Protein 1GRJ (pdb70)

Foldseek 3Di:
DAAEFEPVGLVVLVVVLCCLVPPVLVVLVVQLVVLVVVDPCVPRPSNVVSVVVNVVSVVSNVVSCVVNVRYDYDQLVPDDDPQADDAQKWWWKALVVVRDTDIAGHGDDVPADVVVRYHHCPDLVVVQRHGGGAQDWGPSNTIGGHTIGRD

GO terms:
  GO:0005829 cytosol (C, IDA)
  GO:0001108 bacterial-type RNA polymerase holo enzyme binding (F, IDA)
  GO:0032784 regulation of DNA-templated transcription elongation (P, IDA)
  GO:0006354 DNA-templated transcription elongation (P, IDA)
  GO:0005737 cytoplasm (C, HDA)

Organism: Escherichia coli (strain K12) (NCBI:txid83333)

Secondary structure (DSSP, 8-state):
--EEEEHHHHHHHHHHHHIIIIIIHHHHHHHHHHHHTT--GGG-HHHHHHHHHHHHHHHHHHHHHHHHHHEEEE-GGGS---SB--TT-EEEEEETTTTEEEEEEEE-TTT-BGGGTEEESSSHHHHHHTT-BTT-EE----EEEEEEE--

B-factor: mean 29.96, std 11.15, range [5.6, 68.85]

InterPro domains:
  IPR001437 Transcription elongation factor, GreA/GreB, C-terminal [PF01272] (83-157)
  IPR006359 Transcription elongation factor GreA [TIGR01462] (5-156)
  IPR018151 Transcription elongation factor, GreA/GreB, conserved site [PS00829] (17-48)
  IPR018151 Transcription elongation factor, GreA/GreB, conserved site [PS00830] (121-137)
  IPR022691 Transcription elongation factor, GreA/GreB, N-terminal [PF03449] (4-74)
  IPR023459 Transcription elongation factor GreA/GreB family [PIRSF006092] (2-157)
  IPR023459 Transcription elongation factor GreA/GreB family [PTHR30437] (2-157)
  IPR028624 Transcription elongation factor GreA/GreB [MF_00105] (2-156)
  IPR036805 Transcription elongation factor, GreA/GreB, N-terminal domain superfamily [G3DSA:1.10.287.180] (1-75)
  IPR036805 Transcription elongation factor, GreA/GreB, N-terminal domain superfamily [SSF46557] (3-78)
  IPR036953 Transcription elongation factor GreA/GreB, C-terminal domain superfamily [G3DSA:3.10.50.30] (76-158)

CATH classification: 1.10.287.180 (+1 more: 3.10.50.30)

Solvent-accessible surface area: 9123 Å² total; per-residue (Å²): 171,61,77,49,17,8,63,130,3,0,90,103,10,125,101,46,21,85,101,16,88,66,71,47,82,59,96,6,84,58,43,4,45,92,2,117,147,131,30,108,68,160,130,10,69,118,23,73,56,10,108,94,58,45,47,128,19,59,19,74,8,153,38,0,72,54,67,38,97,64,30,77,53,30,31,10,88,169,82,113,78,110,10,109,2,54,27,3,0,22,0,18,4,31,24,70,100,82,94,87,100,60,57,42,39,0,0,8,97,46,26,37,58,154,171,127,38,18,6,16,34,94,20,101,45,0,150,10,0,60,33,63,61,59,108,47,80,6,115,69,89,74,51,44,0,44,110,4,77,26,127

Sequence (151 aa):
QAIPMTLRGAEKLREELDFLKSVRRPEIIAAIAEAREHGDLKENAEYHAAREQQGFCEGRIKDIEAKLSNAQVIDVTKMPNNGRVIFGATVTVLNLDSDEEQTYRIVGDDEADFKQNLISVNSPIARGLIGKEEDDVVVIVEFEVIKVEYL

Structure (mmCIF, N/CA/C/O backbone):
data_1GRJ
#
_entry.id   1GRJ
#
_cell.length_a   102.357
_cell.length_b   42.660
_cell.length_c   39.904
_cell.angle_alpha   90.00
_cell.angle_beta   90.00
_cell.angle_gamma   90.00
#
_symmetry.space_group_name_H-M   'P 21 21 21'
#
loop_
_entity.id
_entity.type
_entity.pdbx_description
1 polymer 'GREA PROTEIN'
2 water water
#
loop_
_atom_site.group_PDB
_atom_site.id
_atom_site.type_symbol
_atom_site.label_atom_id
_atom_site.label_alt_id
_atom_site.label_comp_id
_atom_site.label_asym_id
_atom_site.label_entity_id
_atom_site.label_seq_id
_atom_site.pdbx_PDB_ins_code
_atom_site.Cartn_x
_atom_site.Cartn_y
_atom_site.Cartn_z
_atom_site.occupancy
_atom_site.B_iso_or_equiv
_atom_site.auth_seq_id
_atom_site.auth_comp_id
_atom_site.auth_asym_id
_atom_site.auth_atom_id
_atom_site.pdbx_PDB_model_num
ATOM 1 N N . GLN A 1 2 ? 47.664 12.590 -0.383 1.00 61.64 2 GLN A N 1
ATOM 2 C CA . GLN A 1 2 ? 47.887 12.914 1.061 1.00 61.44 2 GLN A CA 1
ATOM 3 C C . GLN A 1 2 ? 47.474 14.330 1.483 1.00 60.33 2 GLN A C 1
ATOM 4 O O . GLN A 1 2 ? 48.221 15.032 2.191 1.00 61.51 2 GLN A O 1
ATOM 12 N N . ALA A 1 3 ? 46.303 14.743 1.000 1.00 56.84 3 ALA A N 1
ATOM 13 C CA . ALA A 1 3 ? 45.697 16.035 1.321 1.00 52.22 3 ALA A CA 1
ATOM 14 C C . ALA A 1 3 ? 44.825 15.630 2.496 1.00 49.06 3 ALA A C 1
ATOM 15 O O . ALA A 1 3 ? 44.164 14.587 2.416 1.00 50.47 3 ALA A O 1
ATOM 18 N N . ILE A 1 4 ? 44.837 16.353 3.606 1.00 43.70 4 ILE A N 1
ATOM 19 C CA . ILE A 1 4 ? 43.973 15.883 4.676 1.00 41.04 4 ILE A CA 1
ATOM 20 C C . ILE A 1 4 ? 42.834 16.799 5.142 1.00 38.48 4 ILE A C 1
ATOM 21 O O . ILE A 1 4 ? 43.059 17.727 5.908 1.00 41.99 4 ILE A O 1
ATOM 27 N N . PRO A 1 5 ? 41.580 16.478 4.716 1.00 35.85 5 PRO A N 1
ATOM 28 C CA . PRO A 1 5 ? 40.258 17.108 4.926 1.00 32.31 5 PRO A CA 1
ATOM 29 C C . PRO A 1 5 ? 40.010 17.495 6.363 1.00 28.51 5 PRO A C 1
ATOM 30 O O . PRO A 1 5 ? 40.101 16.681 7.292 1.00 24.48 5 PRO A O 1
ATOM 34 N N . MET A 1 6 ? 39.608 18.742 6.526 1.00 25.77 6 MET A N 1
ATOM 35 C CA . MET A 1 6 ? 39.413 19.293 7.835 1.00 23.09 6 MET A CA 1
ATOM 36 C C . MET A 1 6 ? 38.510 20.399 7.540 1.00 24.46 6 MET A C 1
ATOM 37 O O . MET A 1 6 ? 38.712 21.074 6.552 1.00 20.03 6 MET A O 1
ATOM 43 N N . THR A 1 7 ? 37.503 20.589 8.394 1.00 27.42 7 THR A N 1
ATOM 44 C CA . THR A 1 7 ? 36.512 21.645 8.207 1.00 20.96 7 THR A CA 1
ATOM 45 C C . THR A 1 7 ? 37.012 23.005 8.669 1.00 23.97 7 THR A C 1
ATOM 46 O O . THR A 1 7 ? 37.955 23.097 9.475 1.00 21.38 7 THR A O 1
ATOM 52 N N . LEU A 1 8 ? 36.412 24.066 8.132 1.00 25.81 8 LEU A N 1
ATOM 53 C CA . LEU A 1 8 ? 36.774 25.405 8.562 1.00 27.77 8 LEU A CA 1
ATOM 54 C C . LEU A 1 8 ? 36.574 25.579 10.078 1.00 26.85 8 LEU A C 1
ATOM 55 O O . LEU A 1 8 ? 37.522 25.996 10.745 1.00 30.59 8 LEU A O 1
ATOM 61 N N . ARG A 1 9 ? 35.414 25.235 10.641 1.00 23.97 9 ARG A N 1
ATOM 62 C CA . ARG A 1 9 ? 35.246 25.366 12.102 1.00 27.10 9 ARG A CA 1
ATOM 63 C C . ARG A 1 9 ? 36.416 24.711 12.808 1.00 31.14 9 ARG A C 1
ATOM 64 O O . ARG A 1 9 ? 37.120 25.349 13.614 1.00 37.33 9 ARG A O 1
ATOM 78 N N . GLY A 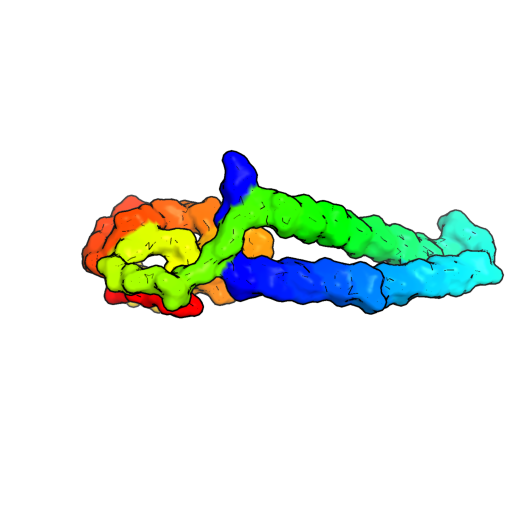1 10 ? 36.693 23.472 12.426 1.00 30.72 10 GLY A N 1
ATOM 79 C CA . GLY A 1 10 ? 37.768 22.739 13.038 1.00 27.19 10 GLY A CA 1
ATOM 80 C C . GLY A 1 10 ? 39.153 23.285 12.847 1.00 27.37 10 GLY A C 1
ATOM 81 O O . GLY A 1 10 ? 39.950 23.225 13.779 1.00 26.56 10 GLY A O 1
ATOM 83 N N . ALA A 1 11 ? 39.462 23.810 11.669 1.00 27.76 11 ALA A N 1
ATOM 84 C CA . ALA A 1 11 ? 40.814 24.343 11.441 1.00 29.08 11 ALA A CA 1
ATOM 85 C C . ALA A 1 11 ? 41.045 25.650 12.201 1.00 31.35 11 ALA A C 1
ATOM 86 O O . ALA A 1 11 ? 42.154 25.849 12.713 1.00 32.09 11 ALA A O 1
ATOM 89 N N . GLU A 1 12 ? 39.998 26.498 12.315 1.00 32.67 12 GLU A N 1
ATOM 90 C CA . GLU A 1 12 ? 40.032 27.780 13.034 1.00 30.05 12 GLU A CA 1
ATOM 91 C C . GLU A 1 12 ? 40.194 27.472 14.532 1.00 34.61 12 GLU A C 1
ATOM 92 O O . GLU A 1 12 ? 40.781 28.254 15.319 1.00 33.17 12 GLU A O 1
ATOM 99 N N . LYS A 1 13 ? 39.662 26.315 14.922 1.00 33.52 13 LYS A N 1
ATOM 100 C CA . LYS A 1 13 ? 39.792 25.854 16.286 1.00 30.74 13 LYS A CA 1
ATOM 101 C C . LYS A 1 13 ? 41.242 25.374 16.493 1.00 27.77 13 LYS A C 1
ATOM 102 O O . LYS A 1 13 ? 41.879 25.703 17.480 1.00 23.81 13 LYS A O 1
ATOM 112 N N . LEU A 1 14 ? 41.830 24.749 15.482 1.00 28.53 14 LEU A N 1
ATOM 113 C CA . LEU A 1 14 ? 43.216 24.280 15.617 1.00 25.36 14 LEU A CA 1
ATOM 114 C C . LEU A 1 14 ? 44.196 25.468 15.684 1.00 27.84 14 LEU A C 1
ATOM 115 O O . LEU A 1 14 ? 45.030 25.551 16.604 1.00 28.43 14 LEU A O 1
ATOM 121 N N . ARG A 1 15 ? 43.993 26.425 14.774 1.00 27.84 15 ARG A N 1
ATOM 122 C CA . ARG A 1 15 ? 44.767 27.653 14.631 1.00 28.68 15 ARG A CA 1
ATOM 123 C C . ARG A 1 15 ? 44.585 28.583 15.818 1.00 29.98 15 ARG A C 1
ATOM 124 O O . ARG A 1 15 ? 45.471 29.421 16.148 1.00 26.46 15 ARG A O 1
ATOM 138 N N . GLU A 1 16 ? 43.414 28.464 16.425 1.00 28.94 16 GLU A N 1
ATOM 139 C CA . GLU A 1 16 ? 43.113 29.245 17.581 1.00 32.76 16 GLU A CA 1
ATOM 140 C C . GLU A 1 16 ? 44.143 28.814 18.632 1.00 32.65 16 GLU A C 1
ATOM 141 O O . GLU A 1 16 ? 44.974 29.593 19.134 1.00 28.40 16 GLU A O 1
ATOM 148 N N . GLU A 1 17 ? 44.083 27.506 18.881 1.00 34.51 17 GLU A N 1
ATOM 149 C CA . GLU A 1 17 ? 44.872 26.768 19.864 1.00 29.67 17 GLU A CA 1
ATOM 150 C C . GLU A 1 17 ? 46.358 26.921 19.746 1.00 27.55 17 GLU A C 1
ATOM 151 O O . GLU A 1 17 ? 47.040 27.099 20.741 1.00 29.04 17 GLU A O 1
ATOM 158 N N . LEU A 1 18 ? 46.872 26.754 18.546 1.00 26.52 18 LEU A N 1
ATOM 159 C CA . LEU A 1 18 ? 48.282 26.900 18.325 1.00 28.26 18 LEU A CA 1
ATOM 160 C C . LEU A 1 18 ? 48.761 28.233 18.921 1.00 33.40 18 LEU A C 1
ATOM 161 O O . LEU A 1 18 ? 49.830 28.280 19.563 1.00 34.15 18 LEU A O 1
ATOM 167 N N . ASP A 1 19 ? 47.939 29.278 18.784 1.00 36.30 19 ASP A N 1
ATOM 168 C CA . ASP A 1 19 ? 48.272 30.617 19.293 1.00 38.34 19 ASP A CA 1
ATOM 169 C C . ASP A 1 19 ? 48.289 30.656 20.815 1.00 36.64 19 ASP A C 1
ATOM 170 O O . ASP A 1 19 ? 49.215 31.165 21.408 1.00 38.88 19 ASP A O 1
ATOM 176 N N . PHE A 1 20 ? 47.268 30.118 21.457 1.00 34.12 20 PHE A N 1
ATOM 177 C CA . PHE A 1 20 ? 47.236 30.153 22.901 1.00 32.95 20 PHE A CA 1
ATOM 178 C C . PHE A 1 20 ? 48.399 29.371 23.454 1.00 34.27 20 PHE A C 1
ATOM 179 O O . PHE A 1 20 ? 49.030 29.771 24.424 1.00 40.26 20 PHE A O 1
ATOM 188 N N . LEU A 1 21 ? 48.663 28.221 22.877 1.00 31.02 21 LEU A N 1
ATOM 189 C CA . LEU A 1 21 ? 49.777 27.445 23.367 1.00 31.21 21 LEU A CA 1
ATOM 190 C C . LEU A 1 21 ? 51.109 28.179 23.099 1.00 28.99 21 LEU A C 1
ATOM 191 O O . LEU A 1 21 ? 51.926 28.330 23.990 1.00 21.62 21 LEU A O 1
ATOM 197 N N . LYS A 1 22 ? 51.288 28.680 21.890 1.00 30.17 22 LYS A N 1
ATOM 198 C CA . LYS A 1 22 ? 52.510 29.375 21.518 1.00 36.69 22 LYS A CA 1
ATOM 199 C C . LYS A 1 22 ? 52.692 30.752 22.234 1.00 39.61 22 LYS A C 1
ATOM 200 O O . LYS A 1 22 ? 53.779 31.070 22.808 1.00 37.18 22 LYS A O 1
ATOM 210 N N . SER A 1 23 ? 51.599 31.513 22.244 1.00 38.48 23 SER A N 1
ATOM 211 C CA . SER A 1 23 ? 51.579 32.838 22.799 1.00 38.00 23 SER A CA 1
ATOM 212 C C . SER A 1 23 ? 51.264 32.974 24.291 1.00 37.56 23 SER A C 1
ATOM 213 O O . SER A 1 23 ? 51.769 33.896 24.935 1.00 40.53 23 SER A O 1
ATOM 218 N N . VAL A 1 24 ? 50.468 32.089 24.876 1.00 36.95 24 VAL A N 1
ATOM 219 C CA . VAL A 1 24 ? 50.178 32.262 26.307 1.00 35.44 24 VAL A CA 1
ATOM 220 C C . VAL A 1 24 ? 50.835 31.225 27.234 1.00 38.66 24 VAL A C 1
ATOM 221 O O . VAL A 1 24 ? 51.712 31.569 28.048 1.00 37.57 24 VAL A O 1
ATOM 226 N N . ARG A 1 25 ? 50.447 29.959 27.068 1.00 37.91 25 ARG A N 1
ATOM 227 C CA . ARG A 1 25 ? 51.008 28.859 27.832 1.00 34.90 25 ARG A CA 1
ATOM 228 C C . ARG A 1 25 ? 52.502 28.606 27.726 1.00 33.04 25 ARG A C 1
ATOM 229 O O . ARG A 1 25 ? 53.131 28.357 28.737 1.00 35.28 25 ARG A O 1
ATOM 243 N N . ARG A 1 26 ? 53.089 28.645 26.541 1.00 32.77 26 ARG A N 1
ATOM 244 C CA . ARG A 1 26 ? 54.533 28.403 26.424 1.00 31.05 26 ARG A CA 1
ATOM 245 C C . ARG A 1 26 ? 55.312 29.310 27.370 1.00 32.07 26 ARG A C 1
ATOM 246 O O . ARG A 1 26 ? 56.036 28.816 28.248 1.00 33.70 26 ARG A O 1
ATOM 260 N N . PRO A 1 27 ? 55.163 30.640 27.234 1.00 30.39 27 PRO A N 1
ATOM 261 C CA . PRO A 1 27 ? 55.864 31.584 28.101 1.00 30.55 27 PRO A CA 1
ATOM 262 C C . PRO A 1 27 ? 55.680 31.242 29.562 1.00 31.28 27 PRO A C 1
ATOM 263 O O . PRO A 1 27 ? 56.655 31.144 30.319 1.00 33.59 27 PRO A O 1
ATOM 267 N N . GLU A 1 28 ? 54.419 31.082 29.940 1.00 27.69 28 GLU A N 1
ATOM 268 C CA . GLU A 1 28 ? 53.995 30.722 31.287 1.00 28.07 28 GLU A CA 1
ATOM 269 C C . GLU A 1 28 ? 54.730 29.487 31.849 1.00 29.09 28 GLU A C 1
ATOM 270 O O . GLU A 1 28 ? 55.116 29.418 33.042 1.00 23.57 28 GLU A O 1
ATOM 277 N N . ILE A 1 29 ? 54.937 28.514 30.971 1.00 29.13 29 ILE A N 1
ATOM 278 C CA . ILE A 1 29 ? 55.635 27.310 31.349 1.00 27.77 29 ILE A CA 1
ATOM 279 C C . ILE A 1 29 ? 57.107 27.675 31.526 1.00 26.92 29 ILE A C 1
ATOM 280 O O . ILE A 1 29 ? 57.628 27.420 32.577 1.00 22.56 29 ILE A O 1
ATOM 286 N N . ILE A 1 30 ? 57.748 28.369 30.574 1.00 25.61 30 ILE A N 1
ATOM 287 C CA . ILE A 1 30 ? 59.179 28.699 30.790 1.00 24.78 30 ILE A CA 1
ATOM 288 C C . ILE A 1 30 ? 59.476 29.644 31.979 1.00 21.41 30 ILE A C 1
ATOM 289 O O . ILE A 1 30 ? 60.591 29.727 32.458 1.00 20.90 30 ILE A O 1
ATOM 295 N N . ALA A 1 31 ? 58.499 30.407 32.399 1.00 18.51 31 ALA A N 1
ATOM 296 C CA . ALA A 1 31 ? 58.711 31.282 33.532 1.00 19.93 31 ALA A CA 1
ATOM 297 C C . ALA A 1 31 ? 58.562 30.487 34.790 1.00 18.31 31 ALA A C 1
ATOM 298 O O . ALA A 1 31 ? 59.193 30.787 35.813 1.00 21.07 31 ALA A O 1
ATOM 301 N N . ALA A 1 32 ? 57.800 29.414 34.685 1.00 19.55 32 ALA A N 1
ATOM 302 C CA . ALA A 1 32 ? 57.547 28.546 35.820 1.00 19.36 32 ALA A CA 1
ATOM 303 C C . ALA A 1 32 ? 58.828 27.805 36.163 1.00 19.44 32 ALA A C 1
ATOM 304 O O . ALA A 1 32 ? 59.140 27.575 37.369 1.00 16.07 32 ALA A O 1
ATOM 307 N N . ILE A 1 33 ? 59.508 27.395 35.085 1.00 17.33 33 ILE A N 1
ATOM 308 C CA . ILE A 1 33 ? 60.831 26.689 35.117 1.00 22.25 33 ILE A CA 1
ATOM 309 C C . ILE A 1 33 ? 61.985 27.689 35.531 1.00 22.71 33 ILE A C 1
ATOM 310 O O . ILE A 1 33 ? 62.838 27.379 36.380 1.00 23.83 33 ILE A O 1
ATOM 316 N N . ALA A 1 34 ? 62.007 28.878 34.940 1.00 19.55 34 ALA A N 1
ATOM 317 C CA . ALA A 1 34 ? 62.978 29.826 35.335 1.00 19.33 34 ALA A CA 1
ATOM 318 C C . ALA A 1 34 ? 62.875 29.932 36.860 1.00 24.50 34 ALA A C 1
ATOM 319 O O . ALA A 1 34 ? 63.873 29.769 37.582 1.00 23.44 34 ALA A O 1
ATOM 322 N N . GLU A 1 35 ? 61.641 30.110 37.335 1.00 27.03 35 GLU A N 1
ATOM 323 C CA . GLU A 1 35 ? 61.312 30.268 38.751 1.00 26.74 35 GLU A CA 1
ATOM 324 C C . GLU A 1 35 ? 61.807 29.192 39.710 1.00 25.91 35 GLU A C 1
ATOM 325 O O . GLU A 1 35 ? 62.446 29.520 40.728 1.00 19.47 35 GLU A O 1
ATOM 332 N N . ALA A 1 36 ? 61.405 27.938 39.441 1.00 24.54 36 ALA A N 1
ATOM 333 C CA . ALA A 1 36 ? 61.787 26.789 40.263 1.00 26.59 36 ALA A CA 1
ATOM 334 C C . ALA A 1 36 ? 63.298 26.549 40.154 1.00 27.21 36 ALA A C 1
ATOM 335 O O . ALA A 1 36 ? 63.917 25.949 41.023 1.00 21.47 36 ALA A O 1
ATOM 338 N N . ARG A 1 37 ? 63.899 27.019 39.072 1.00 28.39 37 ARG A N 1
ATOM 339 C CA . ARG A 1 37 ? 65.341 26.902 38.958 1.00 26.24 37 ARG A CA 1
ATOM 340 C C . ARG A 1 37 ? 66.045 27.760 40.026 1.00 24.15 37 ARG A C 1
ATOM 341 O O . ARG A 1 37 ? 67.152 27.453 40.407 1.00 25.28 37 ARG A O 1
ATOM 355 N N . GLU A 1 38 ? 65.416 28.837 40.497 1.00 19.80 38 GLU A N 1
ATOM 356 C CA . GLU A 1 38 ? 66.022 29.680 41.512 1.00 16.67 38 GLU A CA 1
ATOM 357 C C . GLU A 1 38 ? 66.246 28.930 42.830 1.00 18.28 38 GLU A C 1
ATOM 358 O O . GLU A 1 38 ? 67.073 29.322 43.710 1.00 14.61 38 GLU A O 1
ATOM 365 N N . HIS A 1 39 ? 65.562 27.789 42.937 1.00 22.23 39 HIS A N 1
ATOM 366 C CA . HIS A 1 39 ? 65.637 26.937 44.134 1.00 21.37 39 HIS A CA 1
ATOM 367 C C . HIS A 1 39 ? 66.545 25.724 44.017 1.00 21.71 39 HIS A C 1
ATOM 368 O O . HIS A 1 39 ? 66.691 24.954 44.960 1.00 19.73 39 HIS A O 1
ATOM 378 N N . GLY A 1 40 ? 67.234 25.633 42.884 1.00 24.52 40 GLY A N 1
ATOM 379 C CA . GLY A 1 40 ? 68.188 24.576 42.647 1.00 26.17 40 GLY A CA 1
ATOM 380 C C . GLY A 1 40 ? 67.658 23.230 43.021 1.00 29.87 40 GLY A C 1
ATOM 381 O O . GLY A 1 40 ? 66.452 23.056 43.073 1.00 30.92 40 GLY A O 1
ATOM 383 N N . ASP A 1 41 ? 68.572 22.327 43.371 1.00 32.64 41 ASP A N 1
ATOM 384 C CA . ASP A 1 41 ? 68.279 20.946 43.731 1.00 36.52 41 ASP A CA 1
ATOM 385 C C . ASP A 1 41 ? 67.204 20.395 42.804 1.00 39.15 41 ASP A C 1
ATOM 386 O O . ASP A 1 41 ? 66.190 19.810 43.256 1.00 44.70 41 ASP A O 1
ATOM 392 N N . LEU A 1 42 ? 67.483 20.541 41.505 1.00 37.07 42 LEU A N 1
ATOM 393 C CA . LEU A 1 42 ? 66.594 20.160 40.418 1.00 33.98 42 LEU A CA 1
ATOM 394 C C . LEU A 1 42 ? 66.018 18.773 40.518 1.00 33.78 42 LEU A C 1
ATOM 395 O O . LEU A 1 42 ? 64.820 18.577 40.194 1.00 29.78 42 LEU A O 1
ATOM 401 N N . LYS A 1 43 ? 66.840 17.843 41.035 1.00 33.54 43 LYS A N 1
ATOM 402 C CA . LYS A 1 43 ? 66.436 16.431 41.171 1.00 35.62 43 LYS A CA 1
ATOM 403 C C . LYS A 1 43 ? 65.219 16.261 42.027 1.00 39.18 43 LYS A C 1
ATOM 404 O O . LYS A 1 43 ? 64.362 15.424 41.736 1.00 39.01 43 LYS A O 1
ATOM 414 N N . GLU A 1 44 ? 65.133 17.084 43.060 1.00 39.98 44 GLU A N 1
ATOM 415 C CA . GLU A 1 44 ? 64.044 16.975 43.989 1.00 41.42 44 GLU A CA 1
ATOM 416 C C . GLU A 1 44 ? 63.195 18.217 43.983 1.00 39.08 44 GLU A C 1
ATOM 417 O O . GLU A 1 44 ? 62.392 18.435 44.883 1.00 37.12 44 GLU A O 1
ATOM 424 N N . ASN A 1 45 ? 63.302 18.980 42.898 1.00 38.07 45 ASN A N 1
ATOM 425 C CA . ASN A 1 45 ? 62.504 20.209 42.733 1.00 34.78 45 ASN A CA 1
ATOM 426 C C . ASN A 1 45 ? 61.170 19.831 42.097 1.00 29.61 45 ASN A C 1
ATOM 427 O O . ASN A 1 45 ? 61.101 19.611 40.909 1.00 25.59 45 ASN A O 1
ATOM 435 N N . ALA A 1 46 ? 60.117 19.762 42.905 1.00 30.53 46 ALA A N 1
ATOM 436 C CA . ALA A 1 46 ? 58.777 19.362 42.451 1.00 28.55 46 ALA A CA 1
ATOM 437 C C . ALA A 1 46 ? 58.163 20.298 41.451 1.00 28.53 46 ALA A C 1
ATOM 438 O O . ALA A 1 46 ? 57.670 19.854 40.415 1.00 30.32 46 ALA A O 1
ATOM 441 N N . GLU A 1 47 ? 58.295 21.591 41.710 1.00 26.97 47 GLU A N 1
ATOM 442 C CA . GLU A 1 47 ? 57.724 22.607 40.862 1.00 25.48 47 GLU A CA 1
ATOM 443 C C . GLU A 1 47 ? 58.472 22.650 39.530 1.00 27.96 47 GLU A C 1
ATOM 444 O O . GLU A 1 47 ? 57.916 23.068 38.489 1.00 27.03 47 GLU A O 1
ATOM 451 N N . TYR A 1 48 ? 59.736 22.224 39.560 1.00 28.57 48 TYR A N 1
ATOM 452 C CA . TYR A 1 48 ? 60.558 22.200 38.361 1.00 27.42 48 TYR A CA 1
ATOM 453 C C . TYR A 1 48 ? 60.102 21.030 37.520 1.00 27.46 48 TYR A C 1
ATOM 454 O O . TYR A 1 48 ? 59.947 21.158 36.299 1.00 29.88 48 TYR A O 1
ATOM 465 N N . HIS A 1 49 ? 59.900 19.881 38.163 1.00 25.78 49 HIS A N 1
ATOM 466 C CA . HIS A 1 49 ? 59.485 18.686 37.437 1.00 23.96 49 HIS A CA 1
ATOM 467 C C . HIS A 1 49 ? 58.090 18.743 36.919 1.00 22.89 49 HIS A C 1
ATOM 468 O O . HIS A 1 49 ? 57.824 18.199 35.868 1.00 21.02 49 HIS A O 1
ATOM 478 N N . ALA A 1 50 ? 57.22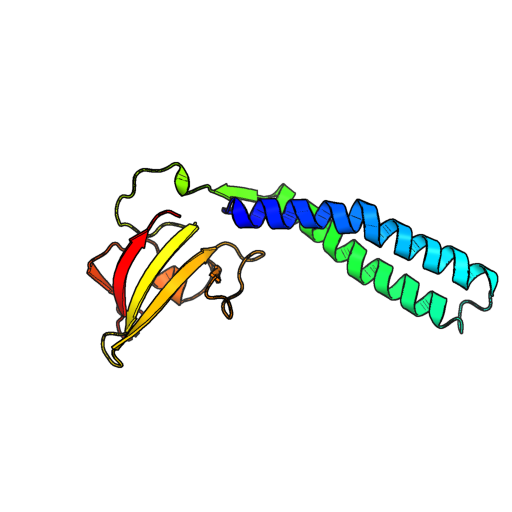5 19.488 37.592 1.00 19.13 50 ALA A N 1
ATOM 479 C CA . ALA A 1 50 ? 55.841 19.631 37.140 1.00 20.07 50 ALA A CA 1
ATOM 480 C C . ALA A 1 50 ? 55.798 20.565 35.947 1.00 21.06 50 ALA A C 1
ATOM 481 O O . ALA A 1 50 ? 55.036 20.338 34.996 1.00 22.75 50 ALA A O 1
ATOM 484 N N . ALA A 1 51 ? 56.662 21.591 35.978 1.00 25.25 51 ALA A N 1
ATOM 485 C CA . ALA A 1 51 ? 56.774 22.595 34.907 1.00 25.63 51 ALA A CA 1
ATOM 486 C C . ALA A 1 51 ? 57.394 21.960 33.622 1.00 27.62 51 ALA A C 1
ATOM 487 O O . ALA A 1 51 ? 56.941 22.185 32.503 1.00 28.94 51 ALA A O 1
ATOM 490 N N . ARG A 1 52 ? 58.423 21.143 33.806 1.00 32.80 52 ARG A N 1
ATOM 491 C CA . ARG A 1 52 ? 59.125 20.461 32.721 1.00 34.44 52 ARG A CA 1
ATOM 492 C C . ARG A 1 52 ? 58.192 19.408 32.140 1.00 36.88 52 ARG A C 1
ATOM 493 O O . ARG A 1 52 ? 58.222 19.122 30.941 1.00 36.06 52 ARG A O 1
ATOM 507 N N . GLU A 1 53 ? 57.365 18.828 33.007 1.00 40.21 53 GLU A N 1
ATOM 508 C CA . GLU A 1 53 ? 56.378 17.831 32.602 1.00 44.20 53 GLU A CA 1
ATOM 509 C C . GLU A 1 53 ? 55.453 18.525 31.588 1.00 47.46 53 GLU A C 1
ATOM 510 O O . GLU A 1 53 ? 55.330 18.088 30.416 1.00 45.63 53 GLU A O 1
ATOM 517 N N . GLN A 1 54 ? 54.839 19.631 32.049 1.00 46.85 54 GLN A N 1
ATOM 518 C CA . GLN A 1 54 ? 53.938 20.450 31.237 1.00 44.84 54 GLN A CA 1
ATOM 519 C C . GLN A 1 54 ? 54.572 20.894 29.949 1.00 42.16 54 GLN A C 1
ATOM 520 O O . GLN A 1 54 ? 53.919 20.943 28.930 1.00 42.83 54 GLN A O 1
ATOM 529 N N . GLN A 1 55 ? 55.847 21.222 29.988 1.00 39.46 55 GLN A N 1
ATOM 530 C CA . GLN A 1 55 ? 56.514 21.636 28.773 1.00 38.58 55 GLN A CA 1
ATOM 531 C C . GLN A 1 55 ? 56.404 20.530 27.671 1.00 38.40 55 GLN A C 1
ATOM 532 O O . GLN A 1 55 ? 56.152 20.816 26.502 1.00 36.05 55 GLN A O 1
ATOM 541 N N . GLY A 1 56 ? 56.586 19.268 28.052 1.00 37.84 56 GLY A N 1
ATOM 542 C CA . GLY A 1 56 ? 56.537 18.221 27.061 1.00 32.37 56 GLY A CA 1
ATOM 543 C C . GLY A 1 56 ? 55.117 18.071 26.640 1.00 29.74 56 GLY A C 1
ATOM 544 O O . GLY A 1 56 ? 54.809 18.113 25.452 1.00 29.65 56 GLY A O 1
ATOM 546 N N . PHE A 1 57 ? 54.248 18.017 27.633 1.00 29.77 57 PHE A N 1
ATOM 547 C CA . PHE A 1 57 ? 52.831 17.883 27.399 1.00 33.57 57 PHE A CA 1
ATOM 548 C C . PHE A 1 57 ? 52.365 18.871 26.288 1.00 35.55 57 PHE A C 1
ATOM 549 O O . PHE A 1 57 ? 52.028 18.485 25.142 1.00 31.94 57 PHE A O 1
ATOM 558 N N . CYS A 1 58 ? 52.532 20.153 26.581 1.00 36.13 58 CYS A N 1
ATOM 559 C CA . CYS A 1 58 ? 52.126 21.237 25.698 1.00 32.46 58 CYS A CA 1
ATOM 560 C C . CYS A 1 58 ? 52.958 21.450 24.443 1.00 32.96 58 CYS A C 1
ATOM 561 O O . CYS A 1 58 ? 52.429 21.848 23.409 1.00 34.00 58 CYS A O 1
ATOM 565 N N . GLU A 1 59 ? 54.240 21.156 24.485 1.00 33.29 59 GLU A N 1
ATOM 566 C CA . GLU A 1 59 ? 55.038 21.323 23.270 1.00 38.12 59 GLU A CA 1
ATOM 567 C C . GLU A 1 59 ? 54.647 20.214 22.264 1.00 38.78 59 GLU A C 1
ATOM 568 O O . GLU A 1 59 ? 54.603 20.461 21.061 1.00 41.06 59 GLU A O 1
ATOM 575 N N . GLY A 1 60 ? 54.371 18.999 22.743 1.00 36.09 60 GLY A N 1
ATOM 576 C CA . GLY A 1 60 ? 53.926 17.962 21.834 1.00 31.83 60 GLY A CA 1
ATOM 577 C C . GLY A 1 60 ? 52.633 18.431 21.144 1.00 30.86 60 GLY A C 1
ATOM 578 O O . GLY A 1 60 ? 52.463 18.306 19.945 1.00 28.07 60 GLY A O 1
ATOM 580 N N . ARG A 1 61 ? 51.715 19.014 21.902 1.00 30.58 61 ARG A N 1
ATOM 581 C CA . ARG A 1 61 ? 50.467 19.501 21.326 1.00 29.02 61 ARG A CA 1
ATOM 582 C C . ARG A 1 61 ? 50.753 20.494 20.240 1.00 31.24 61 ARG A C 1
ATOM 583 O O . ARG A 1 61 ? 50.037 20.554 19.255 1.00 35.13 61 ARG A O 1
ATOM 597 N N . ILE A 1 62 ? 51.823 21.260 20.400 1.00 31.21 62 ILE A N 1
ATOM 598 C CA . ILE A 1 62 ? 52.212 22.254 19.391 1.00 28.12 62 ILE A CA 1
ATOM 599 C C . ILE A 1 62 ? 52.778 21.552 18.151 1.00 28.24 62 ILE A C 1
ATOM 600 O O . ILE A 1 62 ? 52.319 21.775 17.029 1.00 29.36 62 ILE A O 1
ATOM 606 N N . LYS A 1 63 ? 53.737 20.661 18.359 1.00 27.07 63 LYS A N 1
ATOM 607 C CA . LYS A 1 63 ? 54.346 19.965 17.247 1.00 29.78 63 LYS A CA 1
ATOM 608 C C . LYS A 1 63 ? 53.228 19.302 16.438 1.00 30.42 63 LYS A C 1
ATOM 609 O O . LYS A 1 63 ? 53.287 19.188 15.214 1.00 29.48 63 LYS A O 1
ATOM 619 N N . ASP A 1 64 ? 52.227 18.824 17.161 1.00 32.01 64 ASP A N 1
ATOM 620 C CA . ASP A 1 64 ? 51.091 18.129 16.578 1.00 33.30 64 ASP A CA 1
ATOM 621 C C . ASP A 1 64 ? 50.218 19.017 15.733 1.00 33.50 64 ASP A C 1
ATOM 622 O O . ASP A 1 64 ? 49.817 18.621 14.660 1.00 34.04 64 ASP A O 1
ATOM 628 N N . ILE A 1 65 ? 49.866 20.184 16.258 1.00 33.35 65 ILE A N 1
ATOM 629 C CA . ILE A 1 65 ? 49.001 21.135 15.560 1.00 30.34 65 ILE A CA 1
ATOM 630 C C . ILE A 1 65 ? 49.649 21.681 14.321 1.00 32.06 65 ILE A C 1
ATOM 631 O O . ILE A 1 65 ? 48.999 21.792 13.275 1.00 34.90 65 ILE A O 1
ATOM 637 N N . GLU A 1 66 ? 50.942 21.953 14.410 1.00 33.61 66 GLU A N 1
ATOM 638 C CA . GLU A 1 66 ? 51.693 22.410 13.253 1.00 33.83 66 GLU A CA 1
ATOM 639 C C . GLU A 1 66 ? 51.567 21.356 12.144 1.00 31.38 66 GLU A C 1
ATOM 640 O O . GLU A 1 66 ? 51.227 21.680 11.011 1.00 32.94 66 GLU A O 1
ATOM 647 N N . ALA A 1 67 ? 51.845 20.097 12.469 1.00 29.37 67 ALA A N 1
ATOM 648 C CA . ALA A 1 67 ? 51.762 19.014 11.492 1.00 29.01 67 ALA A CA 1
ATOM 649 C C . ALA A 1 67 ? 50.348 18.902 10.900 1.00 30.21 67 ALA A C 1
ATOM 650 O O . ALA A 1 67 ? 50.143 19.006 9.688 1.00 31.47 67 ALA A O 1
ATOM 653 N N . LYS A 1 68 ? 49.386 18.726 11.795 1.00 34.29 68 LYS A N 1
ATOM 654 C CA . LYS A 1 68 ? 47.979 18.628 11.509 1.00 32.99 68 LYS A CA 1
ATOM 655 C C . LYS A 1 68 ? 47.590 19.682 10.496 1.00 33.51 68 LYS A C 1
ATOM 656 O O . LYS A 1 68 ? 46.963 19.387 9.497 1.00 33.88 68 LYS A O 1
ATOM 666 N N . LEU A 1 69 ? 47.954 20.921 10.810 1.00 35.98 69 LEU A N 1
ATOM 667 C CA . LEU A 1 69 ? 47.672 22.074 9.989 1.00 37.99 69 LEU A CA 1
ATOM 668 C C . LEU A 1 69 ? 48.675 22.158 8.822 1.00 42.14 69 LEU A C 1
ATOM 669 O O . LEU A 1 69 ? 48.467 22.889 7.843 1.00 42.80 69 LEU A O 1
ATOM 675 N N . SER A 1 70 ? 49.757 21.403 8.891 1.00 42.98 70 SER A N 1
ATOM 676 C CA . SER A 1 70 ? 50.682 21.433 7.791 1.00 41.35 70 SER A CA 1
ATOM 677 C C . SER A 1 70 ? 50.109 20.528 6.693 1.00 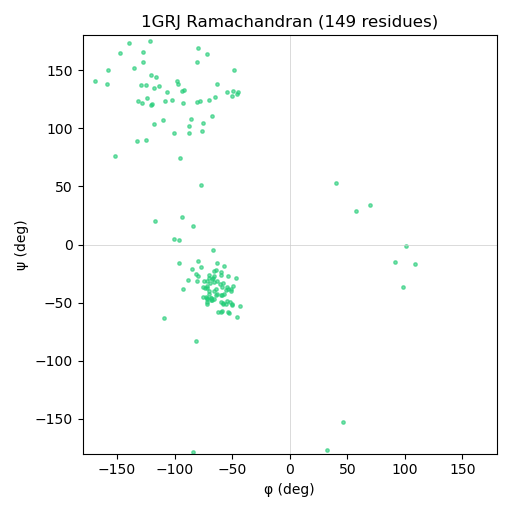38.97 70 SER A C 1
ATOM 678 O O . SER A 1 70 ? 50.284 20.786 5.516 1.00 39.48 70 SER A O 1
ATOM 683 N N . ASN A 1 71 ? 49.318 19.550 7.094 1.00 37.23 71 ASN A N 1
ATOM 684 C CA . ASN A 1 71 ? 48.759 18.583 6.152 1.00 40.27 71 ASN A CA 1
ATOM 685 C C . ASN A 1 71 ? 47.331 18.886 5.659 1.00 40.17 71 ASN A C 1
ATOM 686 O O . ASN A 1 71 ? 46.885 18.339 4.639 1.00 43.84 71 ASN A O 1
ATOM 694 N N . ALA A 1 72 ? 46.631 19.774 6.353 1.00 38.12 72 ALA A N 1
ATOM 695 C CA . ALA A 1 72 ? 45.217 20.055 6.102 1.00 38.01 72 ALA A CA 1
ATOM 696 C C . ALA A 1 72 ? 44.643 20.326 4.713 1.00 37.86 72 ALA A C 1
ATOM 697 O O . ALA A 1 72 ? 45.298 20.879 3.832 1.00 41.42 72 ALA A O 1
ATOM 700 N N . GLN A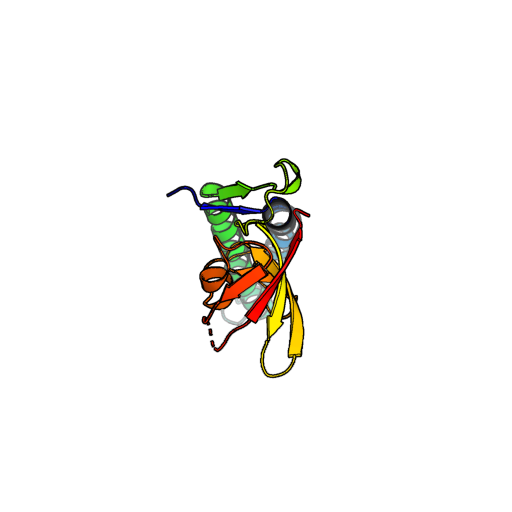 1 73 ? 43.380 19.957 4.545 1.00 31.79 73 GLN A N 1
ATOM 701 C CA . GLN A 1 73 ? 42.643 20.237 3.325 1.00 28.39 73 GLN A CA 1
ATOM 702 C C . GLN A 1 73 ? 41.326 20.812 3.908 1.00 25.25 73 GLN A C 1
ATOM 703 O O . GLN A 1 73 ? 40.382 20.105 4.186 1.00 23.62 73 GLN A O 1
ATOM 712 N N . VAL A 1 74 ? 41.304 22.114 4.109 1.00 24.73 74 VAL A N 1
ATOM 713 C CA . VAL A 1 74 ? 40.218 22.777 4.781 1.00 27.32 74 VAL A CA 1
ATOM 714 C C . VAL A 1 74 ? 38.932 22.994 4.054 1.00 30.48 74 VAL A C 1
ATOM 715 O O . VAL A 1 74 ? 38.814 23.955 3.290 1.00 37.75 74 VAL A O 1
ATOM 720 N N . ILE A 1 75 ? 37.930 22.185 4.396 1.00 29.83 75 ILE A N 1
ATOM 721 C CA . ILE A 1 75 ? 36.611 22.210 3.750 1.00 27.90 75 ILE A CA 1
ATOM 722 C C . ILE A 1 75 ? 35.605 23.122 4.431 1.00 25.16 75 ILE A C 1
ATOM 723 O O . ILE A 1 75 ? 35.512 23.175 5.661 1.00 24.67 75 ILE A O 1
ATOM 729 N N . ASP A 1 76 ? 34.937 23.913 3.599 1.00 22.27 76 ASP A N 1
ATOM 730 C CA . ASP A 1 76 ? 33.910 24.852 4.017 1.00 20.12 76 ASP A CA 1
ATOM 731 C C . ASP A 1 76 ? 32.659 24.519 3.221 1.00 19.24 76 ASP A C 1
ATOM 732 O O . ASP A 1 76 ? 32.507 25.017 2.149 1.00 22.05 76 ASP A O 1
ATOM 738 N N . VAL A 1 77 ? 31.788 23.636 3.723 1.00 19.64 77 VAL A N 1
ATOM 739 C CA . VAL A 1 77 ? 30.548 23.172 3.029 1.00 17.60 77 VAL A CA 1
ATOM 740 C C . VAL A 1 77 ? 29.465 24.206 2.824 1.00 18.05 77 VAL A C 1
ATOM 741 O O . VAL A 1 77 ? 28.443 24.000 2.220 1.00 19.34 77 VAL A O 1
ATOM 746 N N . THR A 1 78 ? 29.735 25.346 3.385 1.00 21.32 78 THR A N 1
ATOM 747 C CA . THR A 1 78 ? 28.865 26.477 3.380 1.00 19.89 78 THR A CA 1
ATOM 748 C C . THR A 1 78 ? 28.950 27.134 2.005 1.00 21.46 78 THR A C 1
ATOM 749 O O . THR A 1 78 ? 28.055 27.845 1.591 1.00 19.61 78 THR A O 1
ATOM 755 N N . LYS A 1 79 ? 30.015 26.843 1.289 1.00 22.12 79 LYS A N 1
ATOM 756 C CA . LYS A 1 79 ? 30.228 27.436 0.010 1.00 22.77 79 LYS A CA 1
ATOM 757 C C . LYS A 1 79 ? 29.769 26.608 -1.187 1.00 20.91 79 LYS A C 1
ATOM 758 O O . LYS A 1 79 ? 29.978 27.010 -2.340 1.00 19.30 79 LYS A O 1
ATOM 768 N N . MET A 1 80 ? 29.156 25.459 -0.926 1.00 22.32 80 MET A N 1
ATOM 769 C CA . MET A 1 80 ? 28.696 24.514 -1.989 1.00 22.24 80 MET A CA 1
ATOM 770 C C . MET A 1 80 ? 27.177 24.352 -2.012 1.00 20.77 80 MET A C 1
ATOM 771 O O . MET A 1 80 ? 26.548 24.342 -0.909 1.00 20.83 80 MET A O 1
ATOM 777 N N . PRO A 1 81 ? 26.565 24.192 -3.226 1.00 18.90 81 PRO A N 1
ATOM 778 C CA . PRO A 1 81 ? 25.091 24.006 -3.366 1.00 17.03 81 PRO A CA 1
ATOM 779 C C . PRO A 1 81 ? 24.661 22.692 -2.731 1.00 14.53 81 PRO A C 1
ATOM 780 O O . PRO A 1 81 ? 25.283 21.635 -2.961 1.00 16.49 81 PRO A O 1
ATOM 784 N N . ASN A 1 82 ? 23.678 22.761 -1.845 1.00 15.89 82 ASN A N 1
ATOM 785 C CA . ASN A 1 82 ? 23.256 21.559 -1.185 1.00 20.69 82 ASN A CA 1
ATOM 786 C C . ASN A 1 82 ? 22.607 20.602 -2.146 1.00 23.89 82 ASN A C 1
ATOM 787 O O . ASN A 1 82 ? 21.550 20.846 -2.666 1.00 24.91 82 ASN A O 1
ATOM 795 N N . ASN A 1 83 ? 23.306 19.514 -2.396 1.00 28.41 83 ASN A N 1
ATOM 796 C CA . ASN A 1 83 ? 22.866 18.429 -3.258 1.00 32.96 83 ASN A CA 1
ATOM 797 C C . ASN A 1 83 ? 21.897 17.508 -2.501 1.00 31.89 83 ASN A C 1
ATOM 798 O O . ASN A 1 83 ? 21.056 16.857 -3.095 1.00 31.13 83 ASN A O 1
ATOM 806 N N . GLY A 1 84 ? 22.091 17.385 -1.192 1.00 31.55 84 GLY A N 1
ATOM 807 C CA . GLY A 1 84 ? 21.278 16.480 -0.413 1.00 26.89 84 GLY A CA 1
ATOM 808 C C . GLY A 1 84 ? 22.097 15.217 -0.171 1.00 27.37 84 GLY A C 1
ATOM 809 O O . GLY A 1 84 ? 21.614 14.277 0.479 1.00 29.06 84 GLY A O 1
ATOM 811 N N . ARG A 1 85 ? 23.323 15.184 -0.707 1.00 24.82 85 ARG A N 1
ATOM 812 C CA . ARG A 1 85 ? 24.242 14.057 -0.571 1.00 24.98 85 ARG A CA 1
ATOM 813 C C . ARG A 1 85 ? 25.188 14.359 0.528 1.00 19.03 85 ARG A C 1
ATOM 814 O O . ARG A 1 85 ? 25.658 15.463 0.619 1.00 23.49 85 ARG A O 1
ATOM 828 N N . VAL A 1 86 ? 25.518 13.368 1.326 1.00 21.63 86 VAL A N 1
ATOM 829 C CA . VAL A 1 86 ? 26.423 13.553 2.455 1.00 18.36 86 VAL A CA 1
ATOM 830 C C . VAL A 1 86 ? 27.872 13.547 2.046 1.00 19.75 86 VAL A C 1
ATOM 831 O O . VAL A 1 86 ? 28.416 12.542 1.557 1.00 17.68 86 VAL A O 1
ATOM 836 N N . ILE A 1 87 ? 28.517 14.645 2.387 1.00 20.61 87 ILE A N 1
ATOM 837 C CA . ILE A 1 87 ? 29.909 14.846 2.099 1.00 14.56 87 ILE A CA 1
ATOM 838 C C . ILE A 1 87 ? 30.581 15.083 3.451 1.00 16.23 87 ILE A C 1
ATOM 839 O O . ILE A 1 87 ? 29.924 15.033 4.522 1.00 14.85 87 ILE A O 1
ATOM 845 N N . PHE A 1 88 ? 31.905 15.188 3.412 1.00 19.18 88 PHE A N 1
ATOM 846 C CA . PHE A 1 88 ? 32.664 15.454 4.604 1.00 20.38 88 PHE A CA 1
ATOM 847 C C . PHE A 1 88 ? 32.363 16.937 5.015 1.00 17.22 88 PHE A C 1
ATOM 848 O O . PHE A 1 88 ? 32.448 17.859 4.180 1.00 18.55 88 PHE A O 1
ATOM 857 N N . GLY A 1 89 ? 31.905 17.141 6.255 1.00 15.48 89 GLY A N 1
ATOM 858 C CA . GLY A 1 89 ? 31.635 18.478 6.718 1.00 7.89 89 GLY A CA 1
ATOM 859 C C . GLY A 1 89 ? 30.166 18.780 6.870 1.00 14.52 89 GLY A C 1
ATOM 860 O O . GLY A 1 89 ? 29.779 19.692 7.591 1.00 19.57 89 GLY A O 1
ATOM 862 N N . ALA A 1 90 ? 29.324 17.970 6.268 1.00 15.16 90 ALA A N 1
ATOM 863 C CA . ALA A 1 90 ? 27.889 18.158 6.295 1.00 16.41 90 ALA A CA 1
ATOM 864 C C . ALA A 1 90 ? 27.338 17.839 7.656 1.00 18.72 90 ALA A C 1
ATOM 865 O O . ALA A 1 90 ? 27.968 17.159 8.418 1.00 24.77 90 ALA A O 1
ATOM 868 N N . THR A 1 91 ? 26.117 18.283 7.911 1.00 19.74 91 THR A N 1
ATOM 869 C CA . THR A 1 91 ? 25.355 18.024 9.148 1.00 19.32 91 THR A CA 1
ATOM 870 C C . THR A 1 91 ? 24.245 17.024 8.702 1.00 18.09 91 THR A C 1
ATOM 871 O O . THR A 1 91 ? 23.482 17.281 7.751 1.00 14.08 91 THR A O 1
ATOM 877 N N . VAL A 1 92 ? 24.185 15.873 9.343 1.00 17.84 92 VAL A N 1
ATOM 878 C CA . VAL A 1 92 ? 23.203 14.845 8.925 1.00 18.06 92 VAL A CA 1
ATOM 879 C C . VAL A 1 92 ? 22.234 14.331 10.000 1.00 15.30 92 VAL A C 1
ATOM 880 O O . VAL A 1 92 ? 22.677 13.867 11.041 1.00 11.81 92 VAL A O 1
ATOM 885 N N . THR A 1 93 ? 20.926 14.396 9.724 1.00 15.33 93 THR A N 1
ATOM 886 C CA . THR A 1 93 ? 19.906 13.891 10.633 1.00 18.70 93 THR A CA 1
ATOM 887 C C . THR A 1 93 ? 19.647 12.451 10.190 1.00 21.17 93 THR A C 1
ATOM 888 O O . THR A 1 93 ? 19.271 12.231 9.013 1.00 19.75 93 THR A O 1
ATOM 894 N N . VAL A 1 94 ? 19.830 11.481 11.085 1.00 19.14 94 VAL A N 1
ATOM 895 C CA . VAL A 1 94 ? 19.617 10.101 10.720 1.00 24.19 94 VAL A CA 1
ATOM 896 C C . VAL A 1 94 ? 18.529 9.524 11.619 1.00 29.13 94 VAL A C 1
ATOM 897 O O . VAL A 1 94 ? 18.396 9.928 12.764 1.00 33.34 94 VAL A O 1
ATOM 902 N N . LEU A 1 95 ? 17.720 8.615 11.091 1.00 30.28 95 LEU A N 1
ATOM 903 C CA . LEU A 1 95 ? 16.647 8.017 11.867 1.00 31.31 95 LEU A CA 1
ATOM 904 C C . LEU A 1 95 ? 16.850 6.509 11.942 1.00 32.54 95 LEU A C 1
ATOM 905 O O . LEU A 1 95 ? 16.953 5.835 10.911 1.00 27.96 95 LEU A O 1
ATOM 911 N N . ASN A 1 96 ? 16.974 6.006 13.169 1.00 33.20 96 ASN A N 1
ATOM 912 C CA . ASN A 1 96 ? 17.166 4.591 13.380 1.00 36.04 96 ASN A CA 1
ATOM 913 C C . ASN A 1 96 ? 15.822 3.962 13.158 1.00 37.06 96 ASN A C 1
ATOM 914 O O . ASN A 1 96 ? 15.031 3.900 14.093 1.00 36.46 96 ASN A O 1
ATOM 922 N N . LEU A 1 97 ? 15.619 3.434 11.949 1.00 36.32 97 LEU A N 1
ATOM 923 C CA . LEU A 1 97 ? 14.364 2.852 11.506 1.00 36.03 97 LEU A CA 1
ATOM 924 C C . LEU A 1 97 ? 13.697 1.891 12.473 1.00 40.92 97 LEU A C 1
ATOM 925 O O . LEU A 1 97 ? 12.448 1.763 12.463 1.00 41.33 97 LEU A O 1
ATOM 931 N N . ASP A 1 98 ? 14.519 1.211 13.293 1.00 41.52 98 ASP A N 1
ATOM 932 C CA . ASP A 1 98 ? 13.990 0.300 14.291 1.00 38.20 98 ASP A CA 1
ATOM 933 C C . ASP A 1 98 ? 13.536 1.102 15.524 1.00 38.04 98 ASP A C 1
ATOM 934 O O . ASP A 1 98 ? 12.409 1.571 15.558 1.00 41.74 98 ASP A O 1
ATOM 940 N N . SER A 1 99 ? 14.441 1.442 16.431 1.00 38.57 99 SER A N 1
ATOM 941 C CA . SER A 1 99 ? 14.080 2.157 17.663 1.00 34.49 99 SER A CA 1
ATOM 942 C C . SER A 1 99 ? 13.390 3.457 17.498 1.00 35.23 99 SER A C 1
ATOM 943 O O . SER A 1 99 ? 12.698 3.914 18.397 1.00 34.48 99 SER A O 1
ATOM 948 N N . ASP A 1 100 ? 13.510 3.995 16.297 1.00 39.80 100 ASP A N 1
ATOM 949 C CA . ASP A 1 100 ? 12.988 5.307 15.905 1.00 42.46 100 ASP A CA 1
ATOM 950 C C . ASP A 1 100 ? 13.772 6.466 16.579 1.00 40.41 100 ASP A C 1
ATOM 951 O O . ASP A 1 100 ? 13.298 7.582 16.791 1.00 40.11 100 ASP A O 1
ATOM 957 N N . GLU A 1 101 ? 15.054 6.199 16.738 1.00 39.91 101 GLU A N 1
ATOM 958 C CA . GLU A 1 101 ? 16.001 7.098 17.375 1.00 39.54 101 GLU A CA 1
ATOM 959 C C . GLU A 1 101 ? 16.560 8.104 16.350 1.00 35.19 101 GLU A C 1
ATOM 960 O O . GLU A 1 101 ? 17.323 7.740 15.437 1.00 37.77 101 GLU A O 1
ATOM 967 N N . GLU A 1 102 ? 16.139 9.349 16.474 1.00 29.84 102 GLU A N 1
ATOM 968 C CA . GLU A 1 102 ? 16.588 10.399 15.583 1.00 27.81 102 GLU A CA 1
ATOM 969 C C . GLU A 1 102 ? 17.658 11.309 16.218 1.00 29.87 102 GLU A C 1
ATOM 970 O O . GLU A 1 102 ? 17.448 11.887 17.312 1.00 31.65 102 GLU A O 1
ATOM 977 N N . GLN A 1 103 ? 18.801 11.406 15.523 1.00 28.60 103 GLN A N 1
ATOM 978 C CA . GLN A 1 103 ? 19.976 12.205 15.914 1.00 22.06 103 GLN A CA 1
ATOM 979 C C . GLN A 1 103 ? 20.515 13.005 14.677 1.00 21.60 103 GLN A C 1
ATOM 980 O O . GLN A 1 103 ? 20.340 12.599 13.522 1.00 18.35 103 GLN A O 1
ATOM 989 N N . THR A 1 104 ? 21.141 14.145 14.932 1.00 15.84 104 THR A N 1
ATOM 990 C CA . THR A 1 104 ? 21.772 14.926 13.907 1.00 13.99 104 THR A CA 1
ATOM 991 C C . THR A 1 104 ? 23.253 14.948 14.301 1.00 14.43 104 THR A C 1
ATOM 992 O O . THR A 1 104 ? 23.592 15.019 15.484 1.00 13.90 104 THR A O 1
ATOM 998 N N . TYR A 1 105 ? 24.113 14.716 13.316 1.00 14.48 105 TYR A N 1
ATOM 999 C CA . TYR A 1 105 ? 25.574 14.656 13.485 1.00 14.53 105 TYR A CA 1
ATOM 1000 C C . TYR A 1 105 ? 26.262 15.582 12.504 1.00 16.79 105 TYR A C 1
ATOM 1001 O O . TYR A 1 105 ? 25.620 16.102 11.587 1.00 21.09 105 TYR A O 1
ATOM 1012 N N . ARG A 1 106 ? 27.546 15.863 12.732 1.00 20.46 106 ARG A N 1
ATOM 1013 C CA . ARG A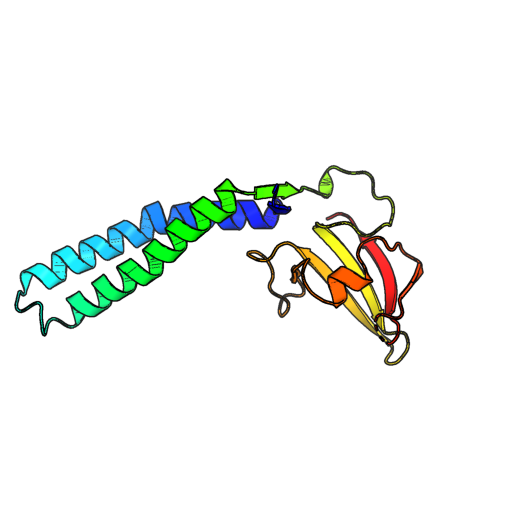 1 106 ? 28.339 16.680 11.761 1.00 18.76 106 ARG A CA 1
ATOM 1014 C C . ARG A 1 106 ? 29.617 15.875 11.462 1.00 17.75 106 ARG A C 1
ATOM 1015 O O . ARG A 1 106 ? 30.307 15.388 12.407 1.00 15.10 106 ARG A O 1
ATOM 1029 N N . ILE A 1 107 ? 29.808 15.563 10.173 1.00 17.33 107 ILE A N 1
ATOM 1030 C CA . ILE A 1 107 ? 30.967 14.769 9.757 1.00 16.84 107 ILE A CA 1
ATOM 1031 C C . ILE A 1 107 ? 32.183 15.648 9.724 1.00 21.08 107 ILE A C 1
ATOM 1032 O O . ILE A 1 107 ? 32.178 16.759 9.131 1.00 22.02 107 ILE A O 1
ATOM 1038 N N . VAL A 1 108 ? 33.181 15.202 10.487 1.00 18.37 108 VAL A N 1
ATOM 1039 C CA . VAL A 1 108 ? 34.381 15.974 10.679 1.00 15.82 108 VAL A CA 1
ATOM 1040 C C . VAL A 1 108 ? 35.678 15.125 10.670 1.00 18.43 108 VAL A C 1
ATOM 1041 O O . VAL A 1 108 ? 35.645 13.880 10.553 1.00 15.45 108 VAL A O 1
ATOM 1046 N N . GLY A 1 109 ? 36.814 15.833 10.710 1.00 17.64 109 GLY A N 1
ATOM 1047 C CA . GLY A 1 109 ? 38.097 15.166 10.765 1.00 18.13 109 GLY A CA 1
ATOM 1048 C C . GLY A 1 109 ? 38.418 14.699 12.189 1.00 16.41 109 GLY A C 1
ATOM 1049 O O . GLY A 1 109 ? 37.789 15.037 13.170 1.00 19.83 109 GLY A O 1
ATOM 1051 N N . ASP A 1 110 ? 39.440 13.904 12.282 1.00 17.39 110 ASP A N 1
ATOM 1052 C CA . ASP A 1 110 ? 39.943 13.360 13.523 1.00 18.53 110 ASP A CA 1
ATOM 1053 C C . ASP A 1 110 ? 40.305 14.321 14.633 1.00 17.63 110 ASP A C 1
ATOM 1054 O O . ASP A 1 110 ? 40.145 13.987 15.792 1.00 21.66 110 ASP A O 1
ATOM 1060 N N . ASP A 1 111 ? 40.904 15.464 14.329 1.00 18.80 111 ASP A N 1
ATOM 1061 C CA . ASP A 1 111 ? 41.252 16.382 15.440 1.00 23.80 111 ASP A CA 1
ATOM 1062 C C . ASP A 1 111 ? 40.009 17.058 15.960 1.00 21.52 111 ASP A C 1
ATOM 1063 O O . ASP A 1 111 ? 39.908 17.307 17.123 1.00 24.34 111 ASP A O 1
ATOM 1069 N N . GLU A 1 112 ? 39.048 17.291 15.090 1.00 17.37 112 GLU A N 1
ATOM 1070 C CA . GLU A 1 112 ? 37.807 17.920 15.468 1.00 17.36 112 GLU A CA 1
ATOM 1071 C C . GLU A 1 112 ? 36.782 16.937 16.014 1.00 18.27 112 GLU A C 1
ATOM 1072 O O . GLU A 1 112 ? 35.870 17.359 16.701 1.00 18.19 112 GLU A O 1
ATOM 1079 N N . ALA A 1 113 ? 36.920 15.644 15.711 1.00 16.24 113 ALA A N 1
ATOM 1080 C CA . ALA A 1 113 ? 35.952 14.672 16.165 1.00 16.77 113 ALA A CA 1
ATOM 1081 C C . ALA A 1 113 ? 35.716 14.672 17.716 1.00 19.70 113 ALA A C 1
ATOM 1082 O O . ALA A 1 113 ? 36.664 14.626 18.521 1.00 18.52 113 ALA A O 1
ATOM 1085 N N . ASP A 1 114 ? 34.436 14.705 18.089 1.00 17.19 114 ASP A N 1
ATOM 1086 C CA . ASP A 1 114 ? 33.970 14.722 19.463 1.00 16.83 114 ASP A CA 1
ATOM 1087 C C . ASP A 1 114 ? 32.576 14.056 19.444 1.00 16.27 114 ASP A C 1
ATOM 1088 O O . ASP A 1 114 ? 31.568 14.735 19.658 1.00 22.59 114 ASP A O 1
ATOM 1094 N N . PHE A 1 115 ? 32.487 12.736 19.340 1.00 15.86 115 PHE A N 1
ATOM 1095 C CA . PHE A 1 115 ? 31.163 12.151 19.207 1.00 16.58 115 PHE A CA 1
ATOM 1096 C C . PHE A 1 115 ? 30.212 12.414 20.309 1.00 19.66 115 PHE A C 1
ATOM 1097 O O . PHE A 1 115 ? 29.008 12.322 20.088 1.0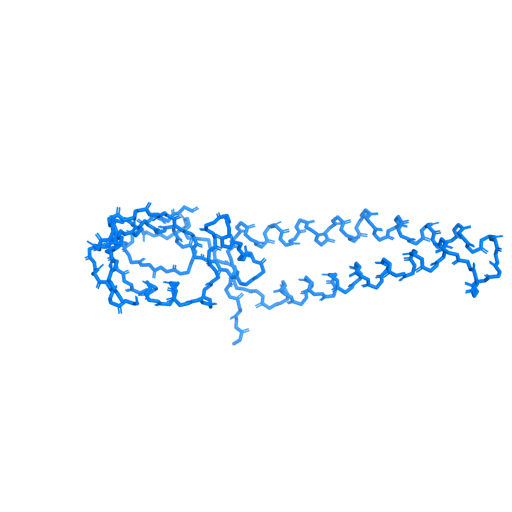0 21.85 115 PHE A O 1
ATOM 1106 N N . LYS A 1 116 ? 30.718 12.720 21.499 1.00 19.88 116 LYS A N 1
ATOM 1107 C CA . LYS A 1 116 ? 29.820 13.000 22.615 1.00 22.01 116 LYS A CA 1
ATOM 1108 C C . LYS A 1 116 ? 29.075 14.291 22.258 1.00 20.64 116 LYS A C 1
ATOM 1109 O O . LYS A 1 116 ? 27.942 14.467 22.662 1.00 19.40 116 LYS A O 1
ATOM 1119 N N . GLN A 1 117 ? 29.748 15.191 21.522 1.00 17.66 117 GLN A N 1
ATOM 1120 C CA . GLN A 1 117 ? 29.145 16.434 21.049 1.00 14.79 117 GLN A CA 1
ATOM 1121 C C . GLN A 1 117 ? 28.543 16.359 19.639 1.00 12.19 117 GLN A C 1
ATOM 1122 O O . GLN A 1 117 ? 28.249 17.418 19.063 1.00 15.17 117 GLN A O 1
ATOM 1131 N N . ASN A 1 118 ? 28.195 15.130 19.224 1.00 12.35 118 ASN A N 1
ATOM 1132 C CA . ASN A 1 118 ? 27.587 14.747 17.930 1.00 12.60 118 ASN A CA 1
ATOM 1133 C C . ASN A 1 118 ? 28.355 15.133 16.682 1.00 15.52 118 ASN A C 1
ATOM 1134 O O . ASN A 1 118 ? 27.775 15.358 15.597 1.00 16.28 118 ASN A O 1
ATOM 1142 N N . LEU A 1 119 ? 29.677 15.204 16.867 1.00 15.80 119 LEU A N 1
ATOM 1143 C CA . LEU A 1 119 ? 30.649 15.561 15.849 1.00 14.04 119 LEU A CA 1
ATOM 1144 C C . LEU A 1 119 ? 31.404 14.293 15.568 1.00 12.54 119 LEU A C 1
ATOM 1145 O O . LEU A 1 119 ? 32.225 13.890 16.372 1.00 8.91 119 LEU A O 1
ATOM 1151 N N . ILE A 1 120 ? 31.146 13.702 14.426 1.00 7.05 120 ILE A N 1
ATOM 1152 C CA . ILE A 1 120 ? 31.715 12.424 14.145 1.00 12.03 120 ILE A CA 1
ATOM 1153 C C . ILE A 1 120 ? 32.818 12.489 13.130 1.00 18.45 120 ILE A C 1
ATOM 1154 O O . ILE A 1 120 ? 32.680 13.135 12.059 1.00 17.97 120 ILE A O 1
ATOM 1160 N N . SER A 1 121 ? 33.920 11.833 13.502 1.00 18.86 121 SER A N 1
ATOM 1161 C CA . SER A 1 121 ? 35.138 11.734 12.696 1.00 24.65 121 SER A CA 1
ATOM 1162 C C . SER A 1 121 ? 34.808 10.989 11.436 1.00 26.53 121 SER A C 1
ATOM 1163 O O . SER A 1 121 ? 34.103 9.955 11.484 1.00 30.36 121 SER A O 1
ATOM 1168 N N . VAL A 1 122 ? 35.327 11.461 10.309 1.00 23.00 122 VAL A N 1
ATOM 1169 C CA . VAL A 1 122 ? 35.061 10.770 9.047 1.00 19.27 122 VAL A CA 1
ATOM 1170 C C . VAL A 1 122 ? 35.414 9.295 9.085 1.00 19.89 122 VAL A C 1
ATOM 1171 O O . VAL A 1 122 ? 34.835 8.478 8.377 1.00 23.85 122 VAL A O 1
ATOM 1176 N N . ASN A 1 123 ? 36.372 8.971 9.954 1.00 23.18 123 ASN A N 1
ATOM 1177 C CA . ASN A 1 123 ? 36.894 7.638 10.153 1.00 17.31 123 ASN A CA 1
ATOM 1178 C C . ASN A 1 123 ? 36.162 7.028 11.310 1.00 18.98 123 ASN A C 1
ATOM 1179 O O . ASN A 1 123 ? 36.650 7.003 12.399 1.00 22.21 123 ASN A O 1
ATOM 1187 N N . SER A 1 124 ? 34.929 6.641 11.062 1.00 24.04 124 SER A N 1
ATOM 1188 C CA . SER A 1 124 ? 34.039 6.050 12.055 1.00 23.96 124 SER A CA 1
ATOM 1189 C C . SER A 1 124 ? 33.011 5.268 11.220 1.00 25.70 124 SER A C 1
ATOM 1190 O O . SER A 1 124 ? 32.692 5.633 10.096 1.00 26.05 124 SER A O 1
ATOM 1195 N N . PRO A 1 125 ? 32.468 4.195 11.759 1.00 25.70 125 PRO A N 1
ATOM 1196 C CA . PRO A 1 125 ? 31.497 3.390 11.032 1.00 27.74 125 PRO A CA 1
ATOM 1197 C C . PRO A 1 125 ? 30.198 4.107 10.603 1.00 31.85 125 PRO A C 1
ATOM 1198 O O . PRO A 1 125 ? 29.663 3.871 9.490 1.00 33.03 125 PRO A O 1
ATOM 1202 N N . ILE A 1 126 ? 29.736 5.042 11.427 1.00 29.94 126 ILE A N 1
ATOM 1203 C CA . ILE A 1 126 ? 28.543 5.835 11.092 1.00 27.74 126 ILE A CA 1
ATOM 1204 C C . ILE A 1 126 ? 28.810 6.888 9.959 1.00 25.44 126 ILE A C 1
ATOM 1205 O O . ILE A 1 126 ? 28.017 7.029 9.038 1.00 23.59 126 ILE A O 1
ATOM 1211 N N . ALA A 1 127 ? 29.921 7.616 10.029 1.00 22.32 127 ALA A N 1
ATOM 1212 C CA . ALA A 1 127 ? 30.284 8.567 8.976 1.00 17.99 127 ALA A CA 1
ATOM 1213 C C . ALA A 1 127 ? 30.414 7.766 7.724 1.00 17.14 127 ALA A C 1
ATOM 1214 O O . ALA A 1 127 ? 29.875 8.148 6.718 1.00 17.58 127 ALA A O 1
ATOM 1217 N N . ARG A 1 128 ? 31.158 6.658 7.782 1.00 20.90 128 ARG A N 1
ATOM 1218 C CA . ARG A 1 128 ? 31.329 5.793 6.625 1.00 26.48 128 ARG A CA 1
ATOM 1219 C C . ARG A 1 128 ? 30.005 5.271 5.991 1.00 28.17 128 ARG A C 1
ATOM 1220 O O . ARG A 1 128 ? 29.791 5.390 4.775 1.00 35.64 128 ARG A O 1
ATOM 1234 N N . GLY A 1 129 ? 29.113 4.704 6.774 1.00 24.58 129 GLY A N 1
ATOM 1235 C CA . GLY A 1 129 ? 27.863 4.307 6.184 1.00 22.64 129 GLY A CA 1
ATOM 1236 C C . GLY A 1 129 ? 27.081 5.470 5.564 1.00 23.86 129 GLY A C 1
ATOM 1237 O O . GLY A 1 129 ? 26.326 5.269 4.630 1.00 30.33 129 GLY A O 1
ATOM 1239 N N . LEU A 1 130 ? 27.251 6.703 6.016 1.00 22.01 130 LEU A N 1
ATOM 1240 C CA . LEU A 1 130 ? 26.472 7.781 5.426 1.00 17.09 130 LEU A CA 1
ATOM 1241 C C . LEU A 1 130 ? 27.132 8.497 4.302 1.00 18.98 130 LEU A C 1
ATOM 1242 O O . LEU A 1 130 ? 26.473 8.999 3.406 1.00 21.80 130 LEU A O 1
ATOM 1248 N N . ILE A 1 131 ? 28.423 8.704 4.406 1.00 19.48 131 ILE A N 1
ATOM 1249 C CA . ILE A 1 131 ? 29.066 9.429 3.367 1.00 27.88 131 ILE A CA 1
ATOM 1250 C C . ILE A 1 131 ? 28.705 8.881 1.982 1.00 29.02 131 ILE A C 1
ATOM 1251 O O . ILE A 1 131 ? 28.789 7.665 1.706 1.00 30.49 131 ILE A O 1
ATOM 1257 N N . GLY A 1 132 ? 28.345 9.803 1.104 1.00 28.73 132 GLY A N 1
ATOM 1258 C CA . GLY A 1 132 ? 27.899 9.407 -0.224 1.00 31.15 132 GLY A CA 1
ATOM 1259 C C . GLY A 1 132 ? 26.387 9.192 -0.391 1.00 29.74 132 GLY A C 1
ATOM 1260 O O . GLY A 1 132 ? 25.901 9.127 -1.525 1.00 27.93 132 GLY A O 1
ATOM 1262 N N . LYS A 1 133 ? 25.639 9.069 0.713 1.00 29.86 133 LYS A N 1
ATOM 1263 C CA . LYS A 1 133 ? 24.190 8.878 0.630 1.00 28.56 133 LYS A CA 1
ATOM 1264 C C . LYS A 1 133 ? 23.506 10.193 0.489 1.00 31.65 133 LYS A C 1
ATOM 1265 O O . LYS A 1 133 ? 24.135 11.251 0.508 1.00 31.68 133 LYS A O 1
ATOM 1275 N N . GLU A 1 134 ? 22.193 10.145 0.440 1.00 29.85 134 GLU A N 1
ATOM 1276 C CA . GLU A 1 134 ? 21.460 11.367 0.294 1.00 28.46 134 GLU A CA 1
ATOM 1277 C C . GLU A 1 134 ? 20.163 11.200 1.044 1.00 29.28 134 GLU A C 1
ATOM 1278 O O . GLU A 1 134 ? 19.785 10.095 1.393 1.00 27.00 134 GLU A O 1
ATOM 1285 N N . GLU A 1 135 ? 19.487 12.305 1.301 1.00 31.61 135 GLU A N 1
ATOM 1286 C CA . GLU A 1 135 ? 18.197 12.228 1.968 1.00 35.68 135 GLU A CA 1
ATOM 1287 C C . GLU A 1 135 ? 17.336 11.115 1.340 1.00 34.66 135 GLU A C 1
ATOM 1288 O O . GLU A 1 135 ? 17.291 10.966 0.119 1.00 37.35 135 GLU A O 1
ATOM 1295 N N . ASP A 1 136 ? 16.783 10.276 2.201 1.00 35.37 136 ASP A N 1
ATOM 1296 C CA . ASP A 1 136 ? 15.928 9.138 1.863 1.00 37.61 136 ASP A CA 1
ATOM 1297 C C . ASP A 1 136 ? 16.626 7.817 1.824 1.00 35.19 136 ASP A C 1
ATOM 1298 O O . ASP A 1 136 ? 16.030 6.788 2.197 1.00 35.88 136 ASP A O 1
ATOM 1304 N N . ASP A 1 137 ? 17.869 7.824 1.349 1.00 33.81 137 ASP A N 1
ATOM 1305 C CA . ASP A 1 137 ? 18.653 6.591 1.304 1.00 31.46 137 ASP A CA 1
ATOM 1306 C C . ASP A 1 137 ? 18.572 5.935 2.689 1.00 33.39 137 ASP A C 1
ATOM 1307 O O . ASP A 1 137 ? 18.733 6.590 3.730 1.00 29.71 137 ASP A O 1
ATOM 1313 N N . VAL A 1 138 ? 18.204 4.663 2.689 1.00 32.58 138 VAL A N 1
ATOM 1314 C CA . VAL A 1 138 ? 18.165 3.895 3.912 1.00 34.21 138 VAL A CA 1
ATOM 1315 C C . VAL A 1 138 ? 19.504 3.208 3.841 1.00 37.48 138 VAL A C 1
ATOM 1316 O O . VAL A 1 138 ? 19.921 2.812 2.739 1.00 39.90 138 VAL A O 1
ATOM 1321 N N . VAL A 1 139 ? 20.221 3.126 4.957 1.00 38.35 139 VAL A N 1
ATOM 1322 C CA . VAL A 1 139 ? 21.500 2.441 4.934 1.00 38.14 139 VAL A CA 1
ATOM 1323 C C . VAL A 1 139 ? 21.602 1.469 6.082 1.00 41.19 139 VAL A C 1
ATOM 1324 O O . VAL A 1 139 ? 21.463 1.820 7.271 1.00 36.94 139 VAL A O 1
ATOM 1329 N N . VAL A 1 140 ? 21.853 0.231 5.662 1.00 45.90 140 VAL A N 1
ATOM 1330 C CA . VAL A 1 140 ? 21.999 -0.954 6.489 1.00 49.27 140 VAL A CA 1
ATOM 1331 C C . VAL A 1 140 ? 23.348 -1.040 7.189 1.00 51.45 140 VAL A C 1
ATOM 1332 O O . VAL A 1 140 ? 23.999 -2.101 7.205 1.00 52.42 140 VAL A O 1
ATOM 1337 N N . ILE A 1 141 ? 23.721 0.032 7.872 1.00 53.74 141 ILE A N 1
ATOM 1338 C CA . ILE A 1 141 ? 25.025 0.055 8.528 1.00 54.78 141 ILE A CA 1
ATOM 1339 C C . ILE A 1 141 ? 25.084 -0.579 9.906 1.00 54.55 141 ILE A C 1
ATOM 1340 O O . ILE A 1 141 ? 24.209 -0.228 10.705 1.00 56.78 141 ILE A O 1
ATOM 1346 N N . VAL A 1 148 ? 22.230 -2.968 11.221 1.00 44.08 148 VAL A N 1
ATOM 1347 C C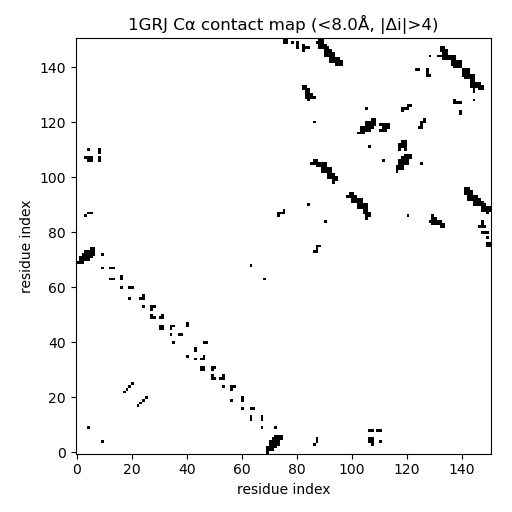A . VAL A 1 148 ? 20.928 -2.237 11.203 1.00 46.60 148 VAL A CA 1
ATOM 1348 C C . VAL A 1 148 ? 20.749 -1.181 10.094 1.00 47.91 148 VAL A C 1
ATOM 1349 O O . VAL A 1 148 ? 21.590 -0.993 9.228 1.00 49.48 148 VAL A O 1
ATOM 1353 N N . GLU A 1 149 ? 19.614 -0.500 10.139 1.00 48.47 149 GLU A N 1
ATOM 1354 C CA . GLU A 1 149 ? 19.251 0.506 9.162 1.00 45.78 149 GLU A CA 1
ATOM 1355 C C . GLU A 1 149 ? 18.828 1.827 9.817 1.00 44.95 149 GLU A C 1
ATOM 1356 O O . GLU A 1 149 ? 18.111 1.867 10.845 1.00 42.54 149 GLU A O 1
ATOM 1363 N N . PHE A 1 150 ? 19.332 2.903 9.218 1.00 41.93 150 PHE A N 1
ATOM 1364 C CA . PHE A 1 150 ? 19.013 4.255 9.613 1.00 35.01 150 PHE A CA 1
ATOM 1365 C C . PHE A 1 150 ? 18.584 4.847 8.306 1.00 29.67 150 PHE A C 1
ATOM 1366 O O . PHE A 1 150 ? 18.932 4.344 7.245 1.00 26.33 150 PHE A O 1
ATOM 1375 N N . GLU A 1 151 ? 17.801 5.899 8.386 1.00 31.13 151 GLU A N 1
ATOM 1376 C CA . GLU A 1 151 ? 17.337 6.601 7.215 1.00 32.21 151 GLU A CA 1
ATOM 1377 C C . GLU A 1 151 ? 17.996 7.961 7.299 1.00 29.37 151 GLU A C 1
ATOM 1378 O O . GLU A 1 151 ? 18.136 8.476 8.382 1.00 24.21 151 GLU A O 1
ATOM 1385 N N . VAL A 1 152 ? 18.518 8.481 6.192 1.00 31.58 152 VAL A N 1
ATOM 1386 C CA . VAL A 1 152 ? 19.111 9.824 6.243 1.00 33.30 152 VAL A CA 1
ATOM 1387 C C . VAL A 1 152 ? 17.966 10.829 5.984 1.00 35.03 152 VAL A C 1
ATOM 1388 O O . VAL A 1 152 ? 17.488 11.006 4.865 1.00 34.96 152 VAL A O 1
ATOM 1393 N N . ILE A 1 153 ? 17.426 11.327 7.096 1.00 35.47 153 ILE A N 1
ATOM 1394 C CA . ILE A 1 153 ? 16.307 12.279 7.173 1.00 30.14 153 ILE A CA 1
ATOM 1395 C C . ILE A 1 153 ? 16.482 13.677 6.565 1.00 27.73 153 ILE A C 1
ATOM 1396 O O . ILE A 1 153 ? 15.534 14.264 6.085 1.00 31.08 153 ILE A O 1
ATOM 1402 N N . LYS A 1 154 ? 17.688 14.213 6.574 1.00 25.32 154 LYS A N 1
ATOM 1403 C CA . LYS A 1 154 ? 17.897 15.560 6.087 1.00 22.50 154 LYS A CA 1
ATOM 1404 C C . LYS A 1 154 ? 19.405 15.730 6.005 1.00 21.94 154 LYS A C 1
ATOM 1405 O O . LYS A 1 154 ? 20.137 15.167 6.815 1.00 19.67 154 LYS A O 1
ATOM 1415 N N . VAL A 1 155 ? 19.865 16.406 4.957 1.00 26.65 155 VAL A N 1
ATOM 1416 C CA . VAL A 1 155 ? 21.295 16.726 4.752 1.00 24.01 155 VAL A CA 1
ATOM 1417 C C . VAL A 1 155 ? 21.356 18.270 4.681 1.00 21.19 155 VAL A C 1
ATOM 1418 O O . VAL A 1 155 ? 20.631 18.894 3.924 1.00 19.51 155 VAL A O 1
ATOM 1423 N N . GLU A 1 156 ? 22.104 18.875 5.591 1.00 20.04 156 GLU A N 1
ATOM 1424 C CA . GLU A 1 156 ? 22.248 20.309 5.585 1.00 17.80 156 GLU A CA 1
ATOM 1425 C C . GLU A 1 156 ? 23.743 20.738 5.542 1.00 15.66 156 GLU A C 1
ATOM 1426 O O . GLU A 1 156 ? 24.608 20.091 6.105 1.00 13.47 156 GLU A O 1
ATOM 1433 N N . TYR A 1 157 ? 24.067 21.734 4.735 1.00 16.08 157 TYR A N 1
ATOM 1434 C CA . TYR A 1 157 ? 25.439 22.197 4.625 1.00 12.31 157 TYR A CA 1
ATOM 1435 C C . TYR A 1 157 ? 25.488 23.449 5.491 1.00 12.34 157 TYR A C 1
ATOM 1436 O O . TYR A 1 157 ? 25.166 24.542 5.069 1.00 15.27 157 TYR A O 1
ATOM 1447 N N . LEU A 1 158 ? 25.918 23.268 6.715 1.00 18.68 158 LEU A N 1
ATOM 1448 C CA . LEU A 1 158 ? 26.063 24.316 7.720 1.00 16.95 158 LEU A CA 1
ATOM 1449 C C . LEU A 1 158 ? 27.496 24.199 8.273 1.00 17.08 158 LEU A C 1
ATOM 1450 O O . LEU A 1 158 ? 28.048 25.265 8.602 1.00 21.17 158 LEU A O 1
#

Nearest PDB structures (foldseek):
  1grj-assembly1_A  TM=1.007E+00  e=1.782E-29  Escherichia coli
  6rin-assembly1_F  TM=8.966E-01  e=2.477E-11  Escherichia coli K-12
  2pn0-assembly1_D  TM=5.105E-01  e=1.443E-05  Nitrosomonas eu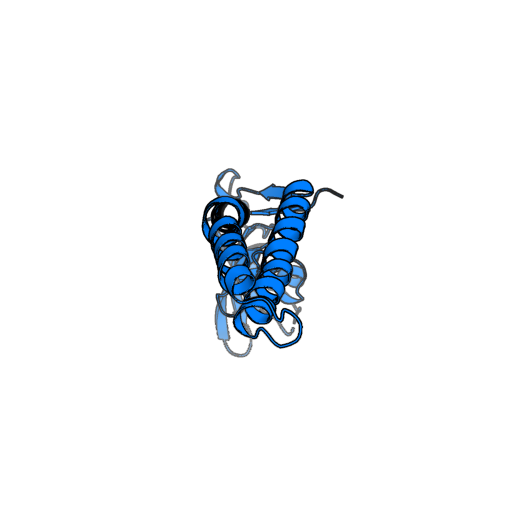ropaea
  2pn0-assembly2_C  TM=5.024E-01  e=2.542E-05  Nitrosomonas europaea
  3bmb-assembly2_B  TM=5.201E-01  e=5.760E-05  Escherichia coli

Radius of gyration: 21.36 Å; Cα contacts (8 Å, |Δi|>4): 257; chains: 1; bounding box: 55×35×48 Å